Protein AF-A0A1C5J9J4-F1 (afdb_monomer_lite)

Secondary structure (DSSP, 8-state):
--EEEEEE--SS--B-S-GGG-BPPPPTT-EESEEEEETTTEETTSTTTT-GGGGGGSS-EEEGGGSPTT--HHHH--SEEEESS---S----S--S-EEEETTTS-HHHHH--

Structure (mmCIF, N/CA/C/O backbone):
data_AF-A0A1C5J9J4-F1
#
_entry.id   AF-A0A1C5J9J4-F1
#
loop_
_atom_site.group_PDB
_atom_site.id
_atom_site.type_symbol
_atom_site.label_atom_id
_atom_site.label_alt_id
_atom_site.label_comp_id
_atom_site.label_asym_id
_atom_site.label_entity_id
_atom_site.label_seq_id
_atom_site.pdbx_PDB_ins_code
_atom_site.Cartn_x
_atom_site.Cartn_y
_atom_site.Cartn_z
_atom_site.occupancy
_atom_site.B_iso_or_equiv
_atom_site.auth_seq_id
_atom_site.auth_comp_id
_atom_site.auth_asym_id
_atom_site.auth_atom_id
_atom_site.pdbx_PDB_model_num
ATOM 1 N N . MET A 1 1 ? -16.951 -0.863 12.792 1.00 78.25 1 MET A N 1
ATOM 2 C CA . MET A 1 1 ? -16.925 -1.857 11.697 1.00 78.25 1 MET A CA 1
ATOM 3 C C . MET A 1 1 ? -15.569 -1.783 11.026 1.00 78.25 1 MET A C 1
ATOM 5 O O . MET A 1 1 ? -15.090 -0.670 10.828 1.00 78.25 1 MET A O 1
ATOM 9 N N . SER A 1 2 ? -14.953 -2.931 10.740 1.00 86.69 2 SER A N 1
ATOM 10 C CA . SER A 1 2 ? -13.671 -2.996 10.037 1.00 86.69 2 SER A CA 1
ATOM 11 C C . SER A 1 2 ? -13.871 -2.852 8.529 1.00 86.69 2 SER A C 1
ATOM 13 O O . SER A 1 2 ? -14.832 -3.410 8.007 1.00 86.69 2 SER A O 1
ATOM 15 N N . ARG A 1 3 ? -12.989 -2.129 7.834 1.00 90.38 3 ARG A N 1
ATOM 16 C CA . ARG A 1 3 ? -13.048 -1.958 6.369 1.00 90.38 3 ARG A CA 1
ATOM 17 C C . ARG A 1 3 ? -11.670 -1.723 5.756 1.00 90.38 3 ARG A C 1
ATOM 19 O O . ARG A 1 3 ? -10.772 -1.232 6.446 1.00 90.38 3 ARG A O 1
ATOM 26 N N . ILE A 1 4 ? -11.539 -2.004 4.463 1.00 91.69 4 ILE A N 1
ATOM 27 C CA . ILE A 1 4 ? -10.432 -1.507 3.639 1.00 91.69 4 ILE A CA 1
ATOM 28 C C . ILE A 1 4 ? -10.705 -0.039 3.291 1.00 91.69 4 ILE A C 1
ATOM 30 O O . ILE A 1 4 ? -11.795 0.307 2.837 1.00 91.69 4 ILE A O 1
ATOM 34 N N . VAL A 1 5 ? -9.725 0.827 3.542 1.00 94.88 5 VAL A N 1
ATOM 35 C CA . VAL A 1 5 ? -9.813 2.283 3.342 1.00 94.88 5 VAL A CA 1
ATOM 36 C C . VAL A 1 5 ? -9.117 2.705 2.053 1.00 94.88 5 VAL A C 1
ATOM 38 O O . VAL A 1 5 ? -9.638 3.542 1.325 1.00 94.88 5 VAL A O 1
ATOM 41 N N . GLN A 1 6 ? -7.945 2.136 1.774 1.00 96.06 6 GLN A N 1
ATOM 42 C CA . GLN A 1 6 ? -7.177 2.399 0.560 1.00 96.06 6 GLN A CA 1
ATOM 43 C C . GLN A 1 6 ? -6.413 1.147 0.144 1.00 96.06 6 GLN A C 1
ATOM 45 O O . GLN A 1 6 ? -6.012 0.339 0.990 1.00 96.06 6 GLN A O 1
ATOM 50 N N . LEU A 1 7 ? -6.158 1.052 -1.156 1.00 96.06 7 LEU A N 1
ATOM 51 C CA . LEU A 1 7 ? -5.253 0.085 -1.751 1.00 96.06 7 LEU A CA 1
ATOM 52 C C . LEU A 1 7 ? -4.194 0.823 -2.570 1.00 96.06 7 LEU A C 1
ATOM 54 O O . LEU A 1 7 ? -4.490 1.818 -3.233 1.00 96.06 7 LEU A O 1
ATOM 58 N N . LEU A 1 8 ? -2.960 0.330 -2.515 1.00 95.06 8 LEU A N 1
ATOM 59 C CA . LEU A 1 8 ? -1.830 0.864 -3.261 1.00 95.06 8 LEU A CA 1
ATOM 60 C C . LEU A 1 8 ? -1.061 -0.260 -3.956 1.00 95.06 8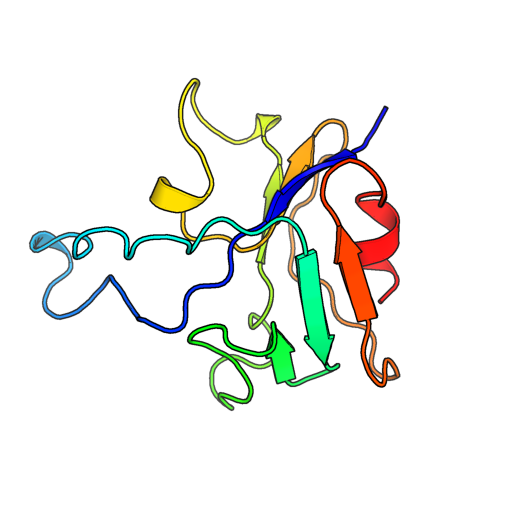 LEU A C 1
ATOM 62 O O . LEU A 1 8 ? -0.493 -1.149 -3.310 1.00 95.06 8 LEU A O 1
ATOM 66 N N . ALA A 1 9 ? -0.980 -0.156 -5.280 1.00 94.62 9 ALA A N 1
ATOM 67 C CA . ALA A 1 9 ? -0.148 -0.991 -6.133 1.00 94.62 9 ALA A CA 1
ATOM 68 C C . ALA A 1 9 ? 0.685 -0.080 -7.034 1.00 94.62 9 ALA A C 1
ATOM 70 O O . ALA A 1 9 ? 0.159 0.714 -7.809 1.00 94.62 9 ALA A O 1
ATOM 71 N N . SER A 1 10 ? 2.005 -0.169 -6.910 1.00 92.88 10 SER A N 1
ATOM 72 C CA . SER A 1 10 ? 2.922 0.716 -7.623 1.00 92.88 10 SER A CA 1
ATOM 73 C C . SER A 1 10 ? 3.992 -0.116 -8.310 1.00 92.88 10 SER A C 1
ATOM 75 O O . SER A 1 10 ? 4.738 -0.797 -7.600 1.00 92.88 10 SER A O 1
ATOM 77 N N . PRO A 1 11 ? 4.132 -0.049 -9.648 1.00 90.19 11 PRO A N 1
ATOM 78 C CA . PRO A 1 11 ? 5.135 -0.827 -10.373 1.00 90.19 11 PRO A CA 1
ATOM 79 C C . PRO A 1 11 ? 6.561 -0.308 -10.142 1.00 90.19 11 PRO A C 1
ATOM 81 O O . PRO A 1 11 ? 7.528 -0.970 -10.514 1.00 90.19 11 PRO A O 1
ATOM 84 N N . VAL A 1 12 ? 6.709 0.877 -9.533 1.00 88.62 12 VAL A N 1
ATOM 85 C CA . VAL A 1 12 ? 7.992 1.571 -9.401 1.00 88.62 12 VAL A CA 1
ATOM 86 C C . VAL A 1 12 ? 8.483 1.656 -7.945 1.00 88.62 12 VAL A C 1
ATOM 88 O O . VAL A 1 12 ? 7.730 2.001 -7.016 1.00 88.62 12 VAL A O 1
ATOM 91 N N . PRO A 1 13 ? 9.778 1.380 -7.701 1.00 87.69 13 PRO A N 1
ATOM 92 C CA . PRO A 1 13 ? 10.426 1.749 -6.453 1.00 87.69 13 PRO A CA 1
ATOM 93 C C . PRO A 1 13 ? 10.620 3.271 -6.401 1.00 87.69 13 PRO A C 1
ATOM 95 O O . PRO A 1 13 ? 11.039 3.886 -7.376 1.00 87.69 13 PRO A O 1
ATOM 98 N N . ARG A 1 14 ? 10.317 3.878 -5.248 1.00 88.62 14 ARG A N 1
ATOM 99 C CA . ARG A 1 14 ? 10.504 5.321 -5.018 1.00 88.62 14 ARG A CA 1
ATOM 100 C C . ARG A 1 14 ? 11.728 5.627 -4.158 1.00 88.62 14 ARG A C 1
ATOM 102 O O . ARG A 1 14 ? 12.279 6.706 -4.276 1.00 88.62 14 ARG A O 1
ATOM 109 N N . TYR A 1 15 ? 12.183 4.686 -3.337 1.00 85.31 15 TYR A N 1
ATOM 110 C CA . TYR A 1 15 ? 13.429 4.833 -2.587 1.00 85.31 15 TYR A CA 1
ATOM 111 C C . TYR A 1 15 ? 14.577 4.281 -3.424 1.00 85.31 15 TYR A C 1
ATOM 113 O O . TYR A 1 15 ? 14.776 3.070 -3.501 1.00 85.31 15 TYR A O 1
ATOM 121 N N . VAL A 1 16 ? 15.289 5.184 -4.087 1.00 81.81 16 VAL A N 1
ATOM 122 C CA . VAL A 1 16 ? 16.491 4.897 -4.871 1.00 81.81 16 VAL A CA 1
ATOM 123 C C . VAL A 1 16 ? 17.618 5.784 -4.357 1.00 81.81 16 VAL A C 1
ATOM 125 O O . VAL A 1 16 ? 17.362 6.883 -3.879 1.00 81.81 16 VAL A O 1
ATOM 128 N N . GLY A 1 17 ? 18.864 5.322 -4.446 1.00 86.12 17 GLY A N 1
ATOM 129 C CA . GLY A 1 17 ? 20.005 6.107 -3.971 1.00 86.12 17 GLY A CA 1
ATOM 130 C C . GLY A 1 17 ? 20.179 6.058 -2.453 1.00 86.12 17 GLY A C 1
ATOM 131 O O . GLY A 1 17 ? 20.078 4.990 -1.843 1.00 86.12 17 GLY A O 1
ATOM 132 N N . ARG A 1 18 ? 20.537 7.192 -1.844 1.00 88.69 18 ARG A N 1
ATOM 133 C CA . ARG A 1 18 ? 20.861 7.274 -0.414 1.00 88.69 18 ARG A CA 1
ATOM 134 C C . ARG A 1 18 ? 19.596 7.552 0.402 1.00 88.69 18 ARG A C 1
ATOM 136 O O . ARG A 1 18 ? 18.717 8.264 -0.067 1.00 88.69 18 ARG A O 1
ATOM 143 N N . PRO A 1 19 ? 19.519 7.105 1.669 1.00 85.75 19 PRO A N 1
ATOM 144 C CA . PRO A 1 19 ? 18.365 7.392 2.526 1.00 85.75 19 PRO A CA 1
ATOM 145 C C . PRO A 1 19 ? 18.013 8.886 2.649 1.00 85.75 19 PRO A C 1
ATOM 147 O O . PRO A 1 19 ? 16.839 9.226 2.762 1.00 85.75 19 PRO A O 1
ATOM 150 N N . ALA A 1 20 ? 19.015 9.772 2.599 1.00 90.12 20 ALA A N 1
ATOM 151 C CA . ALA A 1 20 ? 18.830 11.2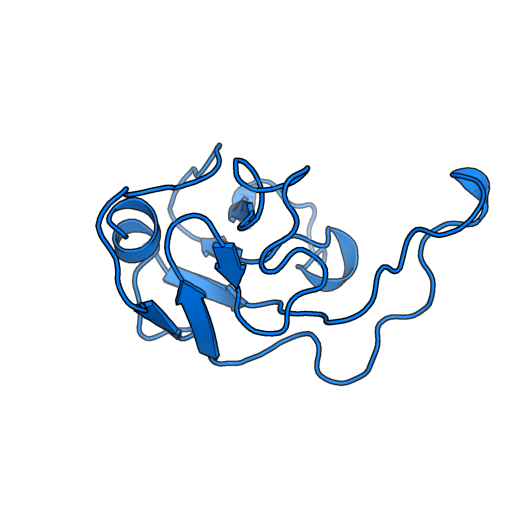23 2.677 1.00 90.12 20 ALA A CA 1
ATOM 152 C C . ALA A 1 20 ? 18.153 11.837 1.437 1.00 90.12 20 ALA A C 1
ATOM 154 O O . ALA A 1 20 ? 17.621 12.939 1.537 1.00 90.12 20 ALA A O 1
ATOM 155 N N . ASP A 1 21 ? 18.143 11.132 0.301 1.00 88.12 21 ASP A N 1
ATOM 156 C CA . ASP A 1 21 ? 17.533 11.614 -0.945 1.00 88.12 21 ASP A CA 1
ATOM 157 C C . ASP A 1 21 ? 15.995 11.550 -0.884 1.00 88.12 21 ASP A C 1
ATOM 159 O O . ASP A 1 21 ? 15.299 12.201 -1.662 1.00 88.12 21 ASP A O 1
ATOM 163 N N . GLY A 1 22 ? 15.450 10.794 0.075 1.00 85.38 22 GLY A N 1
ATOM 164 C CA . GLY A 1 22 ? 14.016 10.596 0.222 1.00 85.38 22 GLY A CA 1
ATOM 165 C C . GLY A 1 22 ? 13.399 9.787 -0.929 1.00 85.38 22 GLY A C 1
ATOM 166 O O . GLY A 1 22 ? 14.100 9.222 -1.771 1.00 85.38 22 GLY A O 1
ATOM 167 N N . PRO A 1 23 ? 12.064 9.651 -0.950 1.00 87.56 23 PRO A N 1
ATOM 168 C CA . PRO A 1 23 ? 11.383 8.981 -2.042 1.00 87.56 23 PRO A CA 1
ATOM 169 C C . PRO A 1 23 ? 11.271 9.900 -3.266 1.00 87.56 23 PRO A C 1
ATOM 171 O O . PRO A 1 23 ? 10.894 11.065 -3.151 1.00 87.56 23 PRO A O 1
ATOM 174 N N . ALA A 1 24 ? 11.459 9.337 -4.458 1.00 88.69 24 ALA A N 1
ATOM 175 C CA . ALA A 1 24 ? 11.022 9.937 -5.714 1.00 88.69 24 ALA A CA 1
ATOM 176 C C . ALA A 1 24 ? 9.515 10.293 -5.666 1.00 88.69 24 ALA A C 1
ATOM 178 O O . ALA A 1 24 ? 8.775 9.740 -4.838 1.00 88.69 24 ALA A O 1
ATOM 179 N N . PRO A 1 25 ? 9.017 11.182 -6.545 1.00 87.81 25 PRO A N 1
ATOM 180 C CA . PRO A 1 25 ? 7.595 11.520 -6.611 1.00 87.81 25 PRO A CA 1
ATOM 181 C C . PRO A 1 25 ? 6.688 10.295 -6.787 1.00 87.81 25 PRO A C 1
ATOM 183 O O . PRO A 1 25 ? 7.091 9.280 -7.360 1.00 87.81 25 PRO A O 1
ATOM 186 N N . ALA A 1 26 ? 5.460 10.385 -6.273 1.00 86.69 26 ALA A N 1
ATOM 187 C CA . ALA A 1 26 ? 4.452 9.353 -6.484 1.00 86.69 26 ALA A CA 1
ATOM 188 C C . ALA A 1 26 ? 4.053 9.317 -7.969 1.00 86.69 26 ALA A C 1
ATOM 190 O O . ALA A 1 26 ? 3.702 10.369 -8.511 1.00 86.69 26 ALA A O 1
ATOM 191 N N . PRO A 1 27 ? 4.097 8.157 -8.646 1.00 86.19 27 PRO A N 1
ATOM 192 C CA . PRO A 1 27 ? 3.503 8.027 -9.970 1.00 86.19 27 PRO A CA 1
ATOM 193 C C . PRO A 1 27 ? 1.986 8.236 -9.884 1.00 86.19 27 PRO A C 1
ATOM 195 O O . PRO A 1 27 ? 1.347 7.890 -8.887 1.00 86.19 27 PRO A O 1
ATOM 198 N N . SER A 1 28 ? 1.390 8.775 -10.946 1.00 86.44 28 SER A N 1
ATOM 199 C CA . SER A 1 28 ? -0.066 8.893 -11.029 1.00 86.44 28 SER A CA 1
ATOM 200 C C . SER A 1 28 ? -0.715 7.508 -11.026 1.00 86.44 28 SER A C 1
ATOM 202 O O . SER A 1 28 ? -0.295 6.636 -11.786 1.00 86.44 28 SER A O 1
ATOM 204 N N . GLY A 1 29 ? -1.761 7.334 -10.217 1.00 88.19 29 GLY A N 1
ATOM 205 C CA . GLY A 1 29 ? -2.567 6.111 -10.194 1.00 88.19 29 GLY A CA 1
ATOM 206 C C . GLY A 1 29 ? -2.008 4.959 -9.355 1.00 88.19 29 GLY A C 1
ATOM 207 O O . GLY A 1 29 ? -2.442 3.833 -9.559 1.00 88.19 29 GLY A O 1
ATOM 208 N N . GLU A 1 30 ? -1.064 5.191 -8.427 1.00 92.88 30 GLU A N 1
ATOM 209 C CA . GLU A 1 30 ? -0.640 4.111 -7.512 1.00 92.88 30 GLU A CA 1
ATOM 210 C C . GLU A 1 30 ? -1.689 3.760 -6.448 1.00 92.88 30 GLU A C 1
ATOM 212 O O . GLU A 1 30 ? -1.691 2.632 -5.961 1.00 92.88 30 GLU A O 1
ATOM 217 N N . LEU A 1 31 ? -2.596 4.689 -6.118 1.00 95.25 31 LEU A N 1
ATOM 218 C CA . LEU A 1 31 ? -3.819 4.373 -5.378 1.00 95.25 31 LEU A CA 1
ATOM 219 C C . LEU A 1 31 ? -4.851 3.787 -6.339 1.00 95.25 31 LEU A C 1
ATOM 221 O O . LEU A 1 31 ? -5.180 4.408 -7.350 1.00 95.25 31 LEU A O 1
ATOM 225 N N . VAL A 1 32 ? -5.357 2.606 -6.001 1.00 95.19 32 VAL A N 1
ATOM 226 C CA . VAL A 1 32 ? -6.253 1.820 -6.852 1.00 95.19 32 VAL A CA 1
ATOM 227 C C . VAL A 1 32 ? -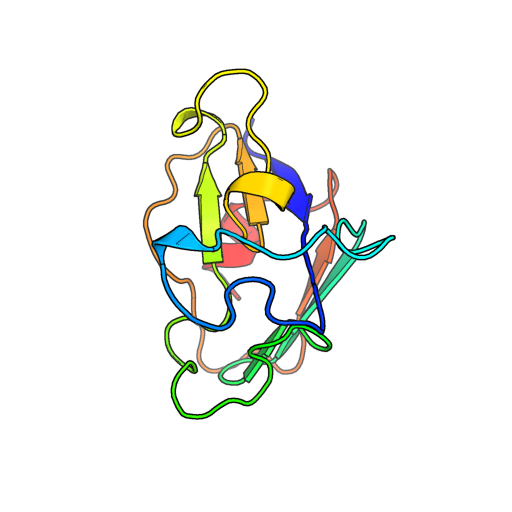7.506 1.414 -6.085 1.00 95.19 32 VAL A C 1
ATOM 229 O O . VAL A 1 32 ? -7.511 1.357 -4.857 1.00 95.19 32 VAL A O 1
ATOM 232 N N . GLU A 1 33 ? -8.576 1.124 -6.816 1.00 95.19 33 GLU A N 1
ATOM 233 C CA . GLU A 1 33 ? -9.834 0.644 -6.230 1.00 95.19 33 GLU A CA 1
ATOM 234 C C . GLU A 1 33 ? -9.829 -0.871 -6.002 1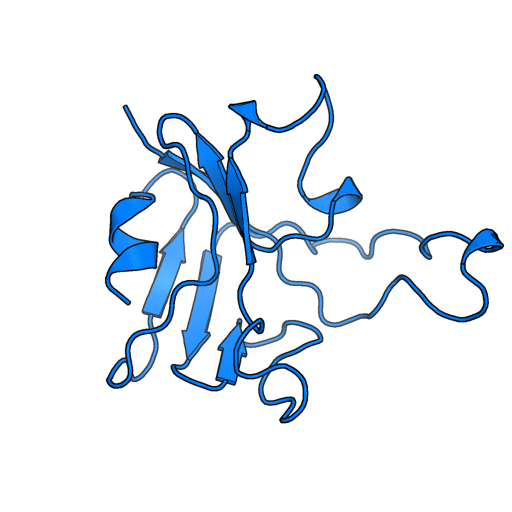.00 95.19 33 GLU A C 1
ATOM 236 O O . GLU A 1 33 ? -10.513 -1.352 -5.102 1.00 95.19 33 GLU A O 1
ATOM 241 N N . GLU A 1 34 ? -9.029 -1.609 -6.781 1.00 93.81 34 GLU A N 1
ATOM 242 C CA . GLU A 1 34 ? -8.893 -3.065 -6.734 1.00 93.81 34 GLU A CA 1
ATOM 243 C C . GLU A 1 34 ? -7.415 -3.471 -6.803 1.00 93.81 34 GLU A C 1
ATOM 245 O O . GLU A 1 34 ? -6.647 -2.922 -7.598 1.00 93.81 34 GLU A O 1
ATOM 250 N N . VAL A 1 35 ? -7.024 -4.486 -6.030 1.00 92.50 35 VAL A N 1
ATOM 251 C CA . VAL A 1 35 ? -5.755 -5.209 -6.216 1.00 92.50 35 VAL A CA 1
ATOM 252 C C . VAL A 1 35 ? -6.013 -6.688 -6.429 1.00 92.50 35 VAL A C 1
ATOM 254 O O . VAL A 1 35 ? -6.961 -7.241 -5.880 1.00 92.50 35 VAL A O 1
ATOM 257 N N . ARG A 1 36 ? -5.133 -7.344 -7.190 1.00 91.12 36 ARG A N 1
ATOM 258 C CA . ARG A 1 36 ? -5.143 -8.799 -7.375 1.00 91.12 36 ARG A CA 1
ATOM 259 C C . ARG A 1 36 ? -3.881 -9.401 -6.785 1.00 91.12 36 ARG A C 1
ATOM 261 O O . ARG A 1 36 ? -2.786 -8.940 -7.100 1.00 91.12 36 ARG A O 1
ATOM 268 N N . ILE A 1 37 ? -4.025 -10.424 -5.956 1.00 86.69 37 ILE A N 1
ATOM 269 C CA . ILE A 1 37 ? -2.939 -11.055 -5.204 1.00 86.69 37 ILE A CA 1
ATOM 270 C C . ILE A 1 37 ? -2.802 -12.502 -5.649 1.00 86.69 37 ILE A C 1
ATOM 272 O O . ILE A 1 37 ? -3.793 -13.224 -5.706 1.00 86.69 37 ILE A O 1
ATOM 276 N N . ARG A 1 38 ? -1.574 -12.931 -5.946 1.00 84.56 38 ARG A N 1
ATOM 277 C CA . ARG A 1 38 ? -1.253 -14.338 -6.204 1.00 84.56 38 ARG A CA 1
ATOM 278 C C . ARG A 1 38 ? -0.427 -14.889 -5.047 1.00 84.56 38 ARG A C 1
ATOM 280 O O . ARG A 1 38 ? 0.599 -14.291 -4.702 1.00 84.56 38 ARG A O 1
ATOM 287 N N . ALA A 1 39 ? -0.858 -16.013 -4.473 1.00 78.38 39 ALA A N 1
ATOM 288 C CA . ALA A 1 39 ? -0.193 -16.614 -3.319 1.00 78.38 39 ALA A CA 1
ATOM 289 C C . ALA A 1 39 ? 1.304 -16.833 -3.581 1.00 78.38 39 ALA A C 1
ATOM 291 O O . ALA A 1 39 ? 1.720 -17.217 -4.680 1.00 78.38 39 ALA A O 1
ATOM 292 N N . GLY A 1 40 ? 2.124 -16.496 -2.584 1.00 78.12 40 GLY A N 1
ATOM 293 C CA . GLY A 1 40 ? 3.586 -16.585 -2.646 1.00 78.12 40 GLY A CA 1
ATOM 294 C C . GLY A 1 40 ? 4.282 -15.646 -3.645 1.00 78.12 40 GLY A C 1
ATOM 295 O O . GLY A 1 40 ? 5.514 -15.657 -3.718 1.00 78.12 40 GLY A O 1
ATOM 296 N N . LEU A 1 41 ? 3.538 -14.843 -4.421 1.00 84.19 41 LEU A N 1
ATOM 297 C CA . LEU A 1 41 ? 4.081 -13.896 -5.405 1.00 84.19 41 LEU A CA 1
ATOM 298 C C . LEU A 1 41 ? 3.733 -12.432 -5.103 1.00 84.19 41 LEU A C 1
ATOM 300 O O . LEU A 1 41 ? 4.463 -11.549 -5.556 1.00 84.19 41 LEU A O 1
ATOM 304 N N . GLY A 1 42 ? 2.648 -12.171 -4.372 1.00 87.00 42 GLY A N 1
ATOM 305 C CA . GLY A 1 42 ? 2.210 -10.831 -3.981 1.00 87.00 42 GLY A CA 1
ATOM 306 C C . GLY A 1 42 ? 1.231 -10.183 -4.961 1.00 87.00 42 GLY A C 1
ATOM 307 O O . GLY A 1 42 ? 0.516 -10.867 -5.697 1.00 87.00 42 GLY A O 1
ATOM 308 N N . ILE A 1 43 ? 1.179 -8.848 -4.956 1.00 90.94 43 ILE A N 1
ATOM 309 C CA . ILE A 1 43 ? 0.222 -8.062 -5.753 1.00 90.94 43 ILE A CA 1
ATOM 310 C C . ILE A 1 43 ? 0.654 -7.995 -7.216 1.00 90.94 43 ILE A C 1
ATOM 312 O O . ILE A 1 43 ? 1.735 -7.499 -7.526 1.00 90.94 43 ILE A O 1
ATOM 316 N N . VAL A 1 44 ? -0.212 -8.435 -8.127 1.00 90.94 44 VAL A N 1
ATOM 317 C CA . VAL A 1 44 ? 0.011 -8.355 -9.573 1.00 90.94 44 VAL A CA 1
ATOM 318 C C . VAL A 1 44 ? 0.208 -6.894 -9.985 1.00 90.94 44 VAL A C 1
ATOM 320 O O . VAL A 1 44 ? -0.668 -6.059 -9.781 1.00 90.94 44 VAL A O 1
ATOM 323 N N . GLY A 1 45 ? 1.363 -6.595 -10.583 1.00 90.75 45 GLY A N 1
ATOM 324 C CA . GLY A 1 45 ? 1.715 -5.249 -11.047 1.00 90.75 45 GLY A CA 1
ATOM 325 C C . GLY A 1 45 ? 2.392 -4.349 -10.006 1.00 90.75 45 GLY A C 1
ATOM 326 O O . GLY A 1 45 ? 2.833 -3.260 -10.369 1.00 90.75 45 GLY A O 1
ATOM 327 N N . ASP A 1 46 ? 2.541 -4.782 -8.748 1.00 92.69 46 ASP A N 1
ATOM 328 C CA . ASP A 1 46 ? 3.342 -4.045 -7.762 1.00 92.69 46 ASP A CA 1
ATOM 329 C C . ASP A 1 46 ? 4.848 -4.342 -7.916 1.00 92.69 46 ASP A C 1
ATOM 331 O O . ASP A 1 46 ? 5.266 -5.388 -8.419 1.00 92.69 46 ASP A O 1
ATOM 335 N N . ARG A 1 47 ? 5.683 -3.408 -7.451 1.00 89.69 47 ARG A N 1
ATOM 336 C CA . ARG A 1 47 ? 7.152 -3.424 -7.545 1.00 89.69 47 ARG A CA 1
ATOM 337 C C . ARG A 1 47 ? 7.802 -4.701 -7.002 1.00 89.69 47 ARG A C 1
ATOM 339 O O . ARG A 1 47 ? 8.901 -5.053 -7.435 1.00 89.69 47 ARG A O 1
ATOM 346 N N . TYR A 1 48 ? 7.150 -5.378 -6.054 1.00 88.50 48 TYR A N 1
ATOM 347 C CA . TYR A 1 48 ? 7.669 -6.596 -5.427 1.00 88.50 48 TYR A CA 1
ATOM 348 C C . TYR A 1 48 ? 7.051 -7.892 -5.957 1.00 88.50 48 TYR A C 1
ATOM 350 O O . TYR A 1 48 ? 7.435 -8.969 -5.496 1.00 88.50 48 TYR A O 1
ATOM 358 N N . PHE A 1 49 ? 6.173 -7.817 -6.960 1.00 90.56 49 PHE A N 1
ATOM 359 C CA . PHE A 1 49 ? 5.553 -8.995 -7.553 1.00 90.56 49 PHE A CA 1
ATOM 360 C C . PHE A 1 49 ? 6.594 -10.011 -8.043 1.00 90.56 49 PHE A C 1
ATOM 362 O O . PHE A 1 49 ? 7.510 -9.676 -8.802 1.00 90.56 49 PHE A O 1
ATOM 369 N N . ALA A 1 50 ? 6.443 -11.263 -7.604 1.00 87.69 50 ALA A N 1
ATOM 370 C CA . ALA A 1 50 ? 7.297 -12.401 -7.942 1.00 87.69 50 ALA A CA 1
ATOM 371 C C . ALA A 1 50 ? 8.802 -12.194 -7.654 1.00 87.69 50 ALA A C 1
ATOM 373 O O . ALA A 1 50 ? 9.655 -12.900 -8.201 1.00 87.69 50 ALA A O 1
ATOM 374 N N . LYS A 1 51 ? 9.162 -11.241 -6.782 1.00 84.94 51 LYS A N 1
ATOM 375 C CA . LYS A 1 51 ? 10.551 -11.033 -6.359 1.00 84.94 51 LYS A CA 1
ATOM 376 C C . LYS A 1 51 ? 10.897 -11.983 -5.219 1.00 84.94 51 LYS A C 1
ATOM 378 O O . LYS A 1 51 ? 10.352 -11.890 -4.125 1.00 84.94 51 LYS A O 1
ATOM 383 N N . GLN A 1 52 ? 11.863 -12.869 -5.461 1.00 75.44 52 GLN A N 1
ATOM 384 C CA . GLN A 1 52 ? 12.255 -13.909 -4.505 1.00 75.44 52 GLN A CA 1
ATOM 385 C C . GLN A 1 52 ? 12.690 -13.356 -3.139 1.00 75.44 52 GLN A C 1
ATOM 387 O O . GLN A 1 52 ? 12.340 -13.944 -2.125 1.00 75.44 52 GLN A O 1
ATOM 392 N N . ALA A 1 53 ? 13.381 -12.213 -3.107 1.00 71.25 53 ALA A N 1
ATOM 393 C CA . ALA A 1 53 ? 13.818 -11.563 -1.868 1.00 71.25 53 ALA A CA 1
ATOM 394 C C . ALA A 1 53 ? 12.669 -10.985 -1.016 1.00 71.25 53 ALA A C 1
ATOM 396 O O . ALA A 1 53 ? 12.908 -10.534 0.100 1.00 71.25 53 ALA A O 1
ATOM 397 N N . HIS A 1 54 ? 11.437 -10.966 -1.535 1.00 64.06 54 HIS A N 1
ATOM 398 C CA . HIS A 1 54 ? 10.293 -10.316 -0.899 1.00 64.06 54 HIS A CA 1
ATOM 399 C C . HIS A 1 54 ? 9.077 -11.230 -0.748 1.00 64.06 54 HIS A C 1
ATOM 401 O O . HIS A 1 54 ? 8.011 -10.716 -0.435 1.00 64.06 54 HIS A O 1
ATOM 407 N N . ARG A 1 55 ? 9.197 -12.552 -0.943 1.00 63.66 55 ARG A N 1
ATOM 408 C CA . ARG A 1 55 ? 8.036 -13.465 -0.884 1.00 63.66 55 ARG A CA 1
ATOM 409 C C . ARG A 1 55 ? 7.243 -13.305 0.417 1.00 63.66 55 ARG A C 1
ATOM 411 O O . ARG A 1 55 ? 6.048 -13.040 0.346 1.00 63.66 55 ARG A O 1
ATOM 418 N N . ASP A 1 56 ? 7.932 -13.269 1.557 1.00 61.16 56 ASP A N 1
ATOM 419 C CA . ASP A 1 56 ? 7.316 -13.182 2.894 1.00 61.16 56 ASP A CA 1
ATOM 420 C C . ASP A 1 56 ? 6.766 -11.784 3.252 1.00 61.16 56 ASP A C 1
ATOM 422 O O . ASP A 1 56 ? 6.107 -11.600 4.280 1.00 61.16 56 ASP A O 1
ATOM 426 N N . ALA A 1 57 ? 7.015 -10.778 2.408 1.00 61.69 57 ALA A N 1
ATOM 427 C CA . ALA A 1 57 ? 6.621 -9.383 2.628 1.00 61.69 57 ALA A CA 1
ATOM 428 C C . ALA A 1 57 ? 6.072 -8.702 1.359 1.00 61.69 57 ALA A C 1
ATOM 430 O O . ALA A 1 57 ? 6.088 -7.475 1.248 1.00 61.69 57 ALA A O 1
ATOM 431 N N . SER A 1 58 ? 5.597 -9.485 0.388 1.00 76.12 58 SER A N 1
ATOM 432 C CA . SER A 1 58 ? 5.138 -8.994 -0.919 1.00 76.12 58 SER A CA 1
ATOM 433 C C . SER A 1 58 ? 3.750 -8.326 -0.900 1.00 76.12 58 SER A C 1
ATOM 435 O O . SER A 1 58 ? 3.342 -7.730 -1.895 1.00 76.12 58 SER A O 1
ATOM 437 N N . VAL A 1 59 ? 3.057 -8.360 0.244 1.00 84.81 59 VAL A N 1
ATOM 438 C CA . VAL A 1 59 ? 1.829 -7.627 0.576 1.00 84.81 59 VAL A CA 1
ATOM 439 C C . VAL A 1 59 ? 2.006 -7.079 1.986 1.00 84.81 59 VAL A C 1
ATOM 441 O O . VAL A 1 59 ? 2.389 -7.798 2.909 1.00 84.81 59 VAL A O 1
ATOM 444 N N . THR A 1 60 ? 1.740 -5.789 2.161 1.00 87.31 60 THR A N 1
ATOM 445 C CA . THR A 1 60 ? 1.900 -5.115 3.452 1.00 87.31 60 THR A CA 1
ATOM 446 C C . THR A 1 60 ? 0.625 -4.391 3.861 1.00 87.31 60 THR A C 1
ATOM 448 O O . THR A 1 60 ? 0.024 -3.676 3.058 1.00 87.31 60 THR A O 1
ATOM 451 N N . VAL A 1 61 ? 0.238 -4.549 5.125 1.00 87.75 61 VAL A N 1
ATOM 452 C CA . VAL A 1 61 ? -0.995 -3.989 5.691 1.00 87.75 61 VAL A CA 1
ATOM 453 C C . VAL A 1 61 ? -0.649 -3.031 6.828 1.00 87.75 61 VAL A C 1
ATOM 455 O O . VAL A 1 61 ? 0.312 -3.257 7.566 1.00 87.75 61 VAL A O 1
ATOM 458 N N . ILE A 1 62 ? -1.410 -1.947 6.960 1.00 90.19 62 ILE A N 1
ATOM 459 C CA . ILE A 1 62 ? -1.306 -1.010 8.078 1.00 90.19 62 ILE A CA 1
ATOM 460 C C . ILE A 1 62 ? -2.690 -0.521 8.501 1.00 90.19 62 ILE A C 1
ATOM 462 O O . ILE A 1 62 ? -3.568 -0.291 7.669 1.00 90.19 62 ILE A O 1
ATOM 466 N N . ALA A 1 63 ? -2.881 -0.356 9.807 1.00 91.25 63 ALA A N 1
ATOM 467 C CA . ALA A 1 63 ? -4.098 0.212 10.363 1.00 91.25 63 ALA A CA 1
ATOM 468 C C . ALA A 1 63 ? -4.028 1.746 10.360 1.00 91.25 63 ALA A C 1
ATOM 470 O O . ALA A 1 63 ? -3.012 2.326 10.752 1.00 91.25 63 ALA A O 1
ATOM 471 N N . GLN A 1 64 ? -5.114 2.406 9.961 1.00 93.25 64 GLN A N 1
ATOM 472 C CA . GLN A 1 64 ? -5.249 3.864 9.960 1.00 93.25 64 GLN A CA 1
ATOM 473 C C . GLN A 1 64 ? -5.022 4.447 11.357 1.00 93.25 64 GLN A C 1
ATOM 475 O O . GLN A 1 64 ? -4.429 5.510 11.499 1.00 93.25 64 GLN A O 1
ATOM 480 N N . GLU A 1 65 ? -5.420 3.718 12.396 1.00 92.25 65 GLU A N 1
ATOM 481 C CA . GLU A 1 65 ? -5.225 4.074 13.800 1.00 92.25 65 GLU A CA 1
ATOM 482 C C . GLU A 1 65 ? -3.744 4.110 14.215 1.00 92.25 65 GLU A C 1
ATOM 484 O O . GLU A 1 65 ? -3.411 4.688 15.246 1.00 92.25 65 GLU A O 1
ATOM 489 N N . SER A 1 66 ? -2.850 3.506 13.424 1.00 91.00 66 SER A N 1
ATOM 490 C CA . SER A 1 66 ? -1.395 3.543 13.637 1.00 91.00 66 SER A CA 1
ATOM 491 C C . SER A 1 66 ? -0.705 4.693 12.893 1.00 91.00 66 SER A C 1
ATOM 493 O O . SER A 1 66 ? 0.514 4.837 12.997 1.00 91.00 66 SER A O 1
ATOM 495 N N . LEU A 1 67 ? -1.450 5.490 12.119 1.00 91.69 67 LEU A N 1
ATOM 496 C CA . LEU A 1 67 ? -0.913 6.589 11.322 1.00 91.69 67 LEU A CA 1
ATOM 497 C C . LEU A 1 67 ? -1.171 7.951 11.981 1.00 91.69 67 LEU A C 1
ATOM 499 O O . LEU A 1 67 ? -2.237 8.169 12.562 1.00 91.69 67 LEU A O 1
ATOM 503 N N . PRO A 1 68 ? -0.237 8.911 11.854 1.00 95.31 68 PRO A N 1
ATOM 504 C CA . PRO A 1 68 ? -0.526 10.302 12.170 1.00 95.31 68 PRO A CA 1
ATOM 505 C C . PRO A 1 68 ? -1.682 10.844 11.304 1.00 95.31 68 PRO A C 1
ATOM 507 O O . PRO A 1 68 ? -1.854 10.404 10.163 1.00 95.31 68 PRO A O 1
ATOM 510 N N . PRO A 1 69 ? -2.451 11.836 11.788 1.00 93.25 69 PRO A N 1
ATOM 511 C CA . PRO A 1 69 ? -3.512 12.456 10.998 1.00 93.25 69 PRO A CA 1
ATOM 512 C C . PRO A 1 69 ? -3.009 12.971 9.640 1.00 93.25 69 PRO A C 1
ATOM 514 O O . PRO A 1 69 ? -1.989 13.653 9.568 1.00 93.25 69 PRO A O 1
ATOM 517 N N . GLY A 1 70 ? -3.741 12.659 8.567 1.00 91.81 70 GLY A N 1
ATOM 518 C CA . GLY A 1 70 ? -3.415 13.088 7.200 1.00 91.81 70 GLY A CA 1
ATOM 519 C C . GLY A 1 70 ? -2.331 12.266 6.491 1.00 91.81 70 GLY A C 1
ATOM 520 O O . GLY A 1 70 ? -1.998 12.576 5.349 1.00 91.81 70 GLY A O 1
ATOM 521 N N . VAL A 1 71 ? -1.787 11.228 7.134 1.00 95.00 71 VAL A N 1
ATOM 522 C CA . VAL A 1 71 ? -0.852 10.282 6.509 1.00 95.00 71 VAL A CA 1
ATOM 523 C C . VAL A 1 71 ? -1.630 9.130 5.877 1.00 95.00 71 VAL A C 1
ATOM 525 O O . VAL A 1 71 ? -2.508 8.551 6.517 1.00 95.00 71 VAL A O 1
ATOM 528 N N . ASP A 1 72 ? -1.291 8.784 4.635 1.00 94.38 72 ASP A N 1
ATOM 529 C CA . ASP A 1 72 ? -1.944 7.734 3.859 1.00 94.38 72 ASP A CA 1
ATOM 530 C C . ASP A 1 72 ? -0.922 6.786 3.190 1.00 94.38 72 ASP A C 1
ATOM 532 O O . ASP A 1 72 ? 0.286 6.837 3.471 1.00 94.38 72 ASP A O 1
ATOM 536 N N . LEU A 1 73 ? -1.397 5.851 2.358 1.00 94.25 73 LEU A N 1
ATOM 537 C CA . LEU A 1 73 ? -0.534 4.849 1.723 1.00 94.25 73 LEU A CA 1
ATOM 538 C C . LEU A 1 73 ? 0.550 5.438 0.811 1.00 94.25 73 LEU A C 1
ATOM 540 O O . LEU A 1 73 ? 1.623 4.840 0.703 1.00 94.25 73 LEU A O 1
ATOM 544 N N . VAL A 1 74 ? 0.328 6.596 0.192 1.00 92.75 74 VAL A N 1
ATOM 545 C CA . VAL A 1 74 ? 1.296 7.253 -0.699 1.00 92.75 74 VAL A CA 1
ATOM 546 C C . VAL A 1 74 ? 2.551 7.663 0.073 1.00 92.75 74 VAL A C 1
ATOM 548 O O . VAL A 1 74 ? 3.658 7.608 -0.477 1.00 92.75 74 VAL A O 1
ATOM 551 N N . GLN A 1 75 ? 2.407 8.039 1.348 1.00 91.50 75 GLN A N 1
ATOM 552 C CA . GLN A 1 75 ? 3.527 8.387 2.223 1.00 91.50 75 GLN A CA 1
ATOM 553 C C . GLN A 1 75 ? 4.186 7.144 2.834 1.00 91.50 75 GLN A C 1
ATOM 555 O O . GLN A 1 75 ? 5.412 7.047 2.821 1.00 91.50 75 GLN A O 1
ATOM 560 N N . VAL A 1 76 ? 3.412 6.184 3.362 1.00 91.19 76 VAL A N 1
ATOM 561 C CA . VAL A 1 76 ? 3.987 5.021 4.084 1.00 91.19 76 VAL A CA 1
ATOM 562 C C . VAL A 1 76 ? 4.361 3.842 3.187 1.00 91.19 76 VAL A C 1
ATOM 564 O O . VAL A 1 76 ? 5.017 2.902 3.637 1.00 91.19 76 VAL A O 1
ATOM 567 N N . ARG A 1 77 ? 3.943 3.881 1.918 1.00 91.12 77 ARG A N 1
ATOM 568 C CA . ARG A 1 77 ? 4.224 2.895 0.860 1.00 91.12 77 ARG A CA 1
ATOM 569 C C . ARG A 1 77 ? 3.882 1.449 1.216 1.00 91.12 77 ARG A C 1
ATOM 571 O O . ARG A 1 77 ? 4.519 0.518 0.708 1.00 91.12 77 ARG A O 1
ATOM 578 N N . ARG A 1 78 ? 2.864 1.281 2.059 1.00 91.75 78 ARG A N 1
ATOM 579 C CA . ARG A 1 78 ? 2.191 0.004 2.317 1.00 91.75 78 ARG A CA 1
ATOM 580 C C . ARG A 1 78 ? 1.165 -0.266 1.221 1.00 91.75 78 ARG A C 1
ATOM 582 O O . ARG A 1 78 ? 0.867 0.633 0.440 1.00 91.75 78 ARG A O 1
ATOM 589 N N . ASN A 1 79 ? 0.659 -1.490 1.136 1.00 92.94 79 ASN A N 1
ATOM 590 C CA . ASN A 1 79 ? -0.283 -1.858 0.080 1.00 92.94 79 ASN A CA 1
ATOM 591 C C . ASN A 1 79 ? -1.740 -1.718 0.500 1.00 92.94 79 ASN A C 1
ATOM 593 O O . ASN A 1 79 ? -2.573 -1.389 -0.334 1.00 92.94 79 ASN A O 1
ATOM 597 N N . VAL A 1 80 ? -2.050 -1.969 1.770 1.00 92.25 80 VAL A N 1
ATOM 598 C CA . VAL A 1 80 ? -3.428 -1.959 2.262 1.00 92.25 80 VAL A CA 1
ATOM 599 C C . VAL A 1 80 ? -3.525 -1.099 3.511 1.00 92.25 80 VAL A C 1
ATOM 601 O O . VAL A 1 80 ? -2.797 -1.321 4.480 1.00 92.25 80 VAL A O 1
ATOM 604 N N . LEU A 1 81 ? -4.453 -0.144 3.492 1.00 93.38 81 LEU A N 1
ATOM 605 C CA . LEU A 1 81 ? -4.854 0.629 4.660 1.00 93.38 81 LEU A CA 1
ATOM 606 C C . LEU A 1 81 ? -6.190 0.102 5.162 1.00 93.38 81 LEU A C 1
ATOM 608 O O . LEU A 1 81 ? -7.174 0.095 4.421 1.00 93.38 81 LEU A O 1
ATOM 612 N N . THR A 1 82 ? -6.243 -0.301 6.423 1.00 92.44 82 THR A N 1
ATOM 613 C CA . THR A 1 82 ? -7.468 -0.785 7.069 1.00 92.44 82 THR A CA 1
ATOM 614 C C . THR A 1 82 ? -7.904 0.166 8.172 1.00 92.44 82 THR A C 1
ATOM 616 O O . THR A 1 82 ? -7.078 0.858 8.752 1.00 92.44 82 THR A O 1
ATOM 619 N N . ALA A 1 83 ? -9.187 0.159 8.516 1.00 91.31 83 ALA A N 1
ATOM 620 C CA . ALA A 1 83 ? -9.701 0.799 9.726 1.00 91.31 83 ALA A CA 1
ATOM 621 C C . ALA A 1 83 ? -10.549 -0.193 10.520 1.00 91.31 83 ALA A C 1
ATOM 623 O O . ALA A 1 83 ? -11.131 -1.115 9.943 1.00 91.31 83 ALA A O 1
ATOM 624 N N . GLY A 1 84 ? -10.653 0.007 11.831 1.00 87.12 84 GLY A N 1
ATOM 625 C CA . GLY A 1 84 ? -11.481 -0.790 12.734 1.00 87.12 84 GLY A CA 1
ATOM 626 C C . GLY A 1 84 ? -10.928 -2.181 13.053 1.00 87.12 84 GLY A C 1
ATOM 627 O O . GLY A 1 84 ? -11.674 -3.012 13.570 1.00 87.12 84 GLY A O 1
ATOM 628 N N . ILE A 1 85 ? -9.654 -2.444 12.744 1.00 77.56 85 ILE A N 1
ATOM 629 C CA . ILE A 1 85 ? -8.925 -3.651 13.143 1.00 77.56 85 ILE A CA 1
ATOM 630 C C . ILE A 1 85 ? -7.455 -3.302 13.411 1.00 77.56 85 ILE A C 1
ATOM 632 O O . ILE A 1 85 ? -6.810 -2.622 12.615 1.00 77.56 85 ILE A O 1
ATOM 636 N N . ALA A 1 86 ? -6.917 -3.764 14.540 1.00 62.88 86 ALA A N 1
ATOM 637 C CA . ALA A 1 86 ? -5.486 -3.684 14.798 1.00 62.88 86 ALA A CA 1
ATOM 638 C C . ALA A 1 86 ? -4.796 -4.788 13.986 1.00 62.88 86 ALA A C 1
ATOM 640 O O . ALA A 1 86 ? -4.856 -5.957 14.360 1.00 62.88 86 ALA A O 1
ATOM 641 N N . VAL A 1 87 ? -4.192 -4.430 12.852 1.00 59.78 87 VAL A N 1
ATOM 642 C CA . VAL A 1 87 ? -3.407 -5.360 12.030 1.00 59.78 87 VAL A CA 1
ATOM 643 C C . VAL A 1 87 ? -1.929 -5.038 12.209 1.00 59.78 87 VAL A C 1
ATOM 645 O O . VAL A 1 87 ? -1.482 -3.946 11.866 1.00 59.78 87 VAL A O 1
ATOM 648 N N . PHE A 1 88 ? -1.176 -6.006 12.729 1.00 44.22 88 PHE A N 1
ATOM 649 C CA . PHE A 1 88 ? 0.284 -6.020 12.712 1.00 44.22 88 PHE A CA 1
ATOM 650 C C . PHE A 1 88 ? 0.731 -7.335 12.073 1.00 44.22 88 PHE A C 1
ATOM 652 O O . PHE A 1 88 ? 0.536 -8.393 12.662 1.00 44.22 88 PHE A O 1
ATOM 659 N N . GLY A 1 89 ? 1.310 -7.278 10.873 1.00 50.75 89 GLY A N 1
ATOM 660 C CA . GLY A 1 89 ? 1.893 -8.455 10.225 1.00 50.75 89 GLY A CA 1
ATOM 661 C C . GLY A 1 89 ? 1.793 -8.458 8.702 1.00 50.75 89 GLY A C 1
ATOM 662 O O . GLY A 1 89 ? 1.160 -7.593 8.095 1.00 50.75 89 GLY A O 1
ATOM 663 N N . SER A 1 90 ? 2.454 -9.440 8.096 1.00 51.66 90 SER A N 1
ATOM 664 C CA . SER A 1 90 ? 2.216 -9.904 6.729 1.00 51.66 90 SER A CA 1
ATOM 665 C C . SER A 1 90 ? 1.197 -11.053 6.761 1.00 51.66 90 SER A C 1
ATOM 667 O O . SER A 1 90 ? 1.191 -11.839 7.707 1.00 51.66 90 SER A O 1
ATOM 669 N N . ALA A 1 91 ? 0.306 -11.127 5.770 1.00 52.59 91 ALA A N 1
ATOM 670 C CA . ALA A 1 91 ? -0.686 -12.198 5.629 1.00 52.59 91 ALA A CA 1
ATOM 671 C C . ALA A 1 91 ? -0.265 -13.119 4.481 1.00 52.59 91 ALA A C 1
ATOM 673 O O . ALA A 1 91 ? 0.039 -12.588 3.415 1.00 52.59 91 ALA A O 1
ATOM 674 N N . TRP A 1 92 ? -0.237 -14.444 4.695 1.00 52.69 92 TRP A N 1
ATOM 675 C CA . TRP A 1 92 ? -0.004 -15.433 3.632 1.00 52.69 92 TRP A CA 1
ATOM 676 C C . TRP A 1 92 ? -0.698 -16.773 3.915 1.00 52.69 92 TRP A C 1
ATOM 678 O O . TRP A 1 92 ? -0.302 -17.484 4.842 1.00 52.69 92 TRP A O 1
ATOM 688 N N . GLY A 1 93 ? -1.675 -17.136 3.080 1.00 43.22 93 GLY A N 1
ATOM 689 C CA . GLY A 1 93 ? -2.096 -18.516 2.826 1.00 43.22 93 GLY A CA 1
ATOM 690 C C . GLY A 1 93 ? -1.282 -19.184 1.704 1.00 43.22 93 GLY A C 1
ATOM 691 O O . GLY A 1 93 ? -0.784 -18.523 0.790 1.00 43.22 93 GLY A O 1
ATOM 692 N N . GLU A 1 94 ? -1.124 -20.513 1.769 1.00 52.25 94 GLU A N 1
ATOM 693 C CA . GLU A 1 94 ? -0.355 -21.298 0.781 1.00 52.25 94 GLU A CA 1
ATOM 694 C C . GLU A 1 94 ? -1.174 -21.731 -0.459 1.00 52.25 94 GLU A C 1
ATOM 696 O O . GLU A 1 94 ? -0.592 -22.211 -1.430 1.00 52.25 94 GLU A O 1
ATOM 701 N N . GLU A 1 95 ? -2.500 -21.524 -0.485 1.00 52.66 95 GLU A N 1
ATOM 702 C CA . GLU A 1 95 ? -3.406 -22.134 -1.484 1.00 52.66 95 GLU A CA 1
ATOM 703 C C . GLU A 1 95 ? -4.350 -21.155 -2.224 1.00 52.66 95 GLU A C 1
ATOM 705 O O . GLU A 1 95 ? -5.467 -21.521 -2.584 1.00 52.66 95 GLU A O 1
ATOM 710 N N . ALA A 1 96 ? -3.943 -19.910 -2.499 1.00 53.84 96 ALA A N 1
ATOM 711 C CA . ALA A 1 96 ? -4.786 -18.975 -3.263 1.00 53.84 96 ALA A CA 1
ATOM 712 C C . ALA A 1 96 ? -4.300 -18.753 -4.715 1.00 53.84 96 ALA A C 1
ATOM 714 O O . ALA A 1 96 ? -3.221 -18.205 -4.963 1.00 53.84 96 ALA A O 1
ATOM 715 N N . GLU A 1 97 ? -5.115 -19.153 -5.701 1.00 58.50 97 GLU A N 1
ATOM 716 C CA . GLU A 1 97 ? -4.785 -19.086 -7.139 1.00 58.50 97 GLU A CA 1
ATOM 717 C C . GLU A 1 97 ? -4.723 -17.632 -7.662 1.00 58.50 97 GLU A C 1
ATOM 719 O O . GLU A 1 97 ? -3.786 -17.264 -8.380 1.00 58.50 97 GLU A O 1
ATOM 724 N N . LEU A 1 98 ? -5.674 -16.787 -7.239 1.00 57.44 98 LEU A N 1
ATOM 725 C CA . LEU A 1 98 ? -5.709 -15.328 -7.414 1.00 57.44 98 LEU A CA 1
ATOM 726 C C . LEU A 1 98 ? -6.870 -14.754 -6.578 1.00 57.44 98 LEU A C 1
ATOM 728 O O . LEU A 1 98 ? -8.008 -15.173 -6.773 1.00 57.44 98 LEU A O 1
ATOM 732 N N . VAL A 1 99 ? -6.624 -13.777 -5.702 1.00 74.75 99 VAL A N 1
ATOM 733 C CA . VAL A 1 99 ? -7.676 -13.114 -4.897 1.00 74.75 99 VAL A CA 1
ATOM 734 C C . VAL A 1 99 ? -7.727 -11.631 -5.232 1.00 74.75 99 VAL A C 1
ATOM 736 O O . VAL A 1 99 ? -6.685 -10.981 -5.314 1.00 74.75 99 VAL A O 1
ATOM 739 N N . ALA A 1 100 ? -8.928 -11.098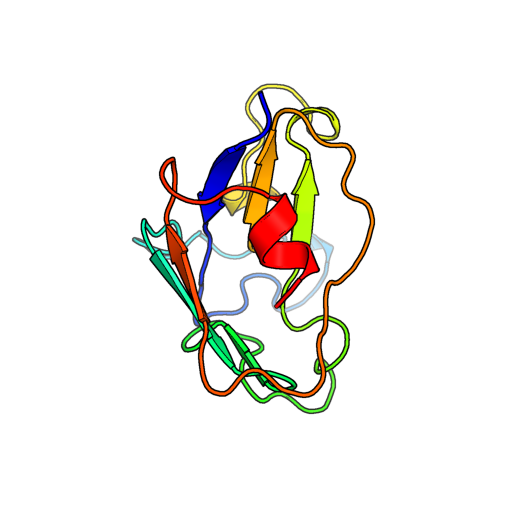 -5.454 1.00 75.69 100 ALA A N 1
ATOM 740 C CA . ALA A 1 100 ? -9.146 -9.672 -5.664 1.00 75.69 100 ALA A CA 1
ATOM 741 C C . ALA A 1 100 ? -9.688 -9.029 -4.383 1.00 75.69 100 ALA A C 1
ATOM 743 O O . ALA A 1 100 ? -10.589 -9.590 -3.770 1.00 75.69 100 ALA A O 1
ATOM 744 N N . PHE A 1 101 ? -9.154 -7.862 -4.023 1.00 79.94 101 PHE A N 1
ATOM 745 C CA . PHE A 1 101 ? -9.656 -7.033 -2.924 1.00 79.94 101 PHE A CA 1
ATOM 746 C C . PHE A 1 101 ? -10.049 -5.655 -3.440 1.00 79.94 101 PHE A C 1
ATOM 748 O O . PHE A 1 101 ? -9.299 -5.072 -4.226 1.00 79.94 101 PHE A O 1
ATOM 755 N N . ARG A 1 102 ? -11.171 -5.123 -2.955 1.00 81.44 102 ARG A N 1
ATOM 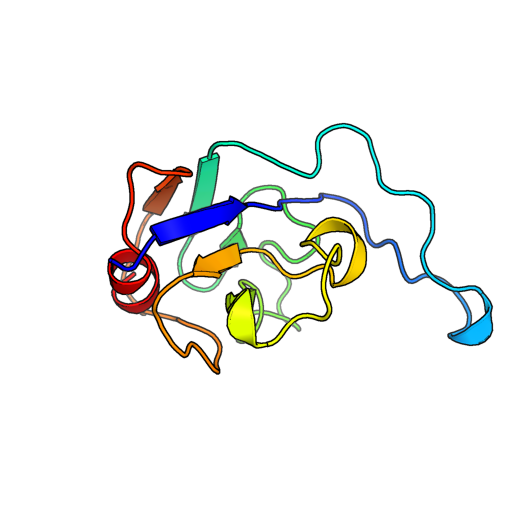756 C CA . ARG A 1 102 ? -11.766 -3.840 -3.325 1.00 81.44 102 ARG A CA 1
ATOM 757 C C . ARG A 1 102 ? -12.029 -2.957 -2.116 1.00 81.44 102 ARG A C 1
ATOM 759 O O . ARG A 1 102 ? -12.450 -3.405 -1.047 1.00 81.44 102 ARG A O 1
ATOM 766 N N . VAL A 1 103 ? -11.794 -1.661 -2.298 1.00 83.94 103 VAL A N 1
ATOM 767 C CA . VAL A 1 103 ? -12.052 -0.651 -1.265 1.00 83.94 103 VAL A CA 1
ATOM 768 C C . VAL A 1 103 ? -13.548 -0.591 -0.945 1.00 83.94 103 VAL A C 1
ATOM 770 O O . VAL A 1 103 ? -14.378 -0.481 -1.839 1.00 83.94 103 VAL A O 1
ATOM 773 N N . GLY A 1 104 ? -13.897 -0.620 0.344 1.00 81.62 104 GLY A N 1
ATOM 774 C CA . GLY A 1 104 ? -15.276 -0.451 0.819 1.00 81.62 104 GLY A CA 1
ATOM 775 C C . GLY A 1 104 ? -16.206 -1.659 0.643 1.00 81.62 104 GLY A C 1
ATOM 776 O O . GLY A 1 104 ? -17.222 -1.708 1.333 1.00 81.62 104 GLY A O 1
ATOM 777 N N . GLU A 1 105 ? -15.855 -2.623 -0.208 1.00 81.81 105 GLU A N 1
ATOM 778 C CA . GLU A 1 105 ? -16.606 -3.872 -0.393 1.00 81.81 105 GLU A CA 1
ATOM 779 C C . GLU A 1 105 ? -16.068 -4.987 0.509 1.00 81.81 105 GLU A C 1
ATOM 781 O O . GLU A 1 105 ? -16.842 -5.624 1.225 1.00 81.81 105 GLU A O 1
ATOM 786 N N . ASP A 1 106 ? -14.745 -5.172 0.530 1.00 80.00 106 ASP A N 1
ATOM 787 C CA . ASP A 1 106 ? -14.117 -6.275 1.257 1.00 80.00 106 ASP A CA 1
ATOM 788 C C . ASP A 1 106 ? -13.731 -5.904 2.696 1.00 80.00 106 ASP A C 1
ATOM 790 O O . ASP A 1 106 ? -13.405 -4.755 3.045 1.00 80.00 106 ASP A O 1
ATOM 794 N N . SER A 1 107 ? -13.743 -6.916 3.565 1.00 77.50 107 SER A N 1
ATOM 795 C CA . SER A 1 107 ? -13.351 -6.787 4.961 1.00 77.50 107 SER A CA 1
ATOM 796 C C . SER A 1 107 ? -11.850 -7.034 5.131 1.00 77.50 107 SER A C 1
ATOM 798 O O . SER A 1 107 ? -11.282 -7.936 4.520 1.00 77.50 107 SER A O 1
ATOM 800 N N . PRO A 1 108 ? -11.180 -6.339 6.069 1.00 66.81 108 PRO A N 1
ATOM 801 C CA . PRO A 1 108 ? -9.804 -6.647 6.452 1.00 66.81 108 PRO A CA 1
ATOM 802 C C . PRO A 1 108 ? -9.565 -8.100 6.877 1.00 66.81 108 PRO A C 1
ATOM 804 O O . PRO A 1 108 ? -8.437 -8.579 6.806 1.00 66.81 108 PRO A O 1
ATOM 807 N N . ARG A 1 109 ? -10.608 -8.803 7.340 1.00 68.19 109 ARG A N 1
ATOM 808 C CA . ARG A 1 109 ? -10.517 -10.229 7.688 1.00 68.19 109 ARG A CA 1
ATOM 809 C C . ARG A 1 109 ? -10.330 -11.119 6.463 1.00 68.19 109 ARG A C 1
ATOM 811 O O . ARG A 1 109 ? -9.666 -12.138 6.586 1.00 68.19 109 ARG A O 1
ATOM 818 N N . ASP A 1 110 ? -10.846 -10.712 5.309 1.00 66.38 110 ASP A N 1
ATOM 819 C CA . ASP A 1 110 ? -10.753 -11.483 4.069 1.00 66.38 110 ASP A CA 1
ATOM 820 C C . ASP A 1 110 ? -9.307 -11.496 3.548 1.00 66.38 110 ASP A C 1
ATOM 822 O O . ASP A 1 110 ? -8.853 -12.487 2.990 1.00 66.38 110 ASP A O 1
ATOM 826 N N . ILE A 1 111 ? -8.539 -10.435 3.834 1.00 63.47 111 ILE A N 1
ATOM 827 C CA . ILE A 1 111 ? -7.102 -10.346 3.525 1.00 63.47 111 ILE A CA 1
ATOM 828 C C . ILE A 1 111 ? -6.269 -11.302 4.383 1.00 63.47 111 ILE A C 1
ATOM 830 O O . ILE A 1 111 ? -5.273 -11.834 3.912 1.00 63.47 111 ILE A O 1
ATOM 834 N N . ALA A 1 112 ? -6.651 -11.515 5.644 1.00 59.12 112 ALA A N 1
ATOM 835 C CA . ALA A 1 112 ? -5.923 -12.408 6.547 1.00 59.12 112 ALA A CA 1
ATOM 836 C C . ALA A 1 112 ? -6.190 -13.899 6.271 1.00 59.12 112 ALA A C 1
ATOM 838 O O . ALA A 1 112 ? -5.457 -14.744 6.780 1.00 59.12 112 ALA A O 1
ATOM 839 N N . LEU A 1 113 ? -7.254 -14.211 5.525 1.00 51.94 113 LEU A N 1
ATOM 840 C CA . LEU A 1 113 ? -7.690 -15.573 5.203 1.00 51.94 113 LEU A CA 1
ATOM 841 C C . LEU A 1 113 ? -7.282 -16.026 3.788 1.00 51.94 113 LEU A C 1
ATOM 843 O O . LEU A 1 113 ? -7.504 -17.190 3.458 1.00 51.94 113 LEU A O 1
ATOM 847 N N . ALA A 1 114 ? -6.720 -15.125 2.977 1.00 53.06 114 ALA A N 1
ATOM 848 C CA . ALA A 1 114 ? -6.210 -15.379 1.627 1.00 53.06 114 ALA A CA 1
ATOM 849 C C . ALA A 1 114 ? -4.712 -15.729 1.631 1.00 53.06 114 ALA A C 1
ATOM 851 O O . ALA A 1 114 ? -4.310 -16.557 0.785 1.00 53.06 114 ALA A O 1
#

Foldseek 3Di:
DKFWAWFFAALDFQDDDDVVVPGHDDDPPRIDFKWKAAAQQATVNHNRGNPPVQSQPNAFEDEPVPDDPPDDCNRVVHGIYMYPDHDDGGAGDRDDHMDMDGGPPDGPVVRNVD

pLDDT: mean 81.64, std 13.95, range [43.22, 96.06]

Radius of gyration: 13.72 Å; chains: 1; bounding box: 38×35×26 Å

InterPro domains:
  IPR011037 Pyruvate kinase-like, insert domain superfamily [SSF50800] (24-94)

Sequence (114 aa):
MSRIVQLLASPVPRYVGRPADGPAPAPSGELVEEVRIRAGLGIVGDRYFAKQAHRDASVTVIAQESLPPGVDLVQVRRNVLTAGIAVFGSAWGEEAELVAFRVGEDSPRDIALA

Organism: NCBI:txid47865